Protein AF-0000000076553631 (afdb_homodimer)

Solvent-accessible surface area (backbone atoms only — not comparable to full-atom values): 7256 Å² total; per-residue (Å²): 130,58,51,28,28,38,40,36,30,61,42,80,42,65,45,94,37,74,63,44,75,44,55,18,44,27,39,29,66,87,71,49,75,51,66,29,63,59,47,80,43,72,35,39,69,70,51,37,52,53,52,49,53,52,51,51,54,49,48,54,61,72,59,58,86,106,129,64,50,28,28,38,41,35,31,61,39,80,40,66,44,94,36,74,63,44,76,43,54,17,44,27,39,30,66,87,70,49,75,52,64,29,64,60,46,80,42,72,34,38,67,69,51,37,52,55,51,49,52,53,52,51,53,50,50,55,61,70,60,57,81,104

Secondary structure (DSSP, 8-state):
---EEEEEEEEEEETT-EEEEPPEEEEETTS-EEEE-EEEEEE-HHHHHHHHHHHHHHHHHHS---/---EEEEEEEEEEETT-EEEEPPEEEEETTS-EEEE-EEEEEE-HHHHHHHHHHHHHHHHHHS---

Sequence (132 aa):
MANLTLVYGMRLLPADEVAEVGDAPIALKNGNQARVTMHVLEGSREQIEAQLKMSLDAFFDFYPEIMANLTLVYGMRLLPADEVAEVGDAPIALKNGNQARVTMHVLEGSREQIEAQLKMSLDAFFDFYPEI

Radius of gyration: 15.04 Å; Cα contacts (8 Å, |Δi|>4): 264; chains: 2; bounding box: 30×42×28 Å

Organism: NCBI:txid570835

pLDDT: mean 90.29, std 12.5, range [38.69, 98.38]

Foldseek 3Di:
DDDDDDDDDDDDDPPPPDDDDDWAWDQDPVGDIDTHDDDDDDDDPVRRVVVVVVVVVVVCVVVDDD/DDDDDDDDDDDDDPPPPDDDDDWAWDQDPVGDIDTHDDDDDDDDPVRRVVVVVVVVVVVCVVVPDD

Structure (mmCIF, N/CA/C/O backbone):
data_AF-0000000076553631-model_v1
#
loop_
_entity.id
_entity.type
_entity.pdbx_description
1 polymer Allantoinase
#
loop_
_atom_site.group_PDB
_atom_site.id
_atom_site.type_symbol
_atom_site.label_atom_id
_atom_site.label_alt_id
_ato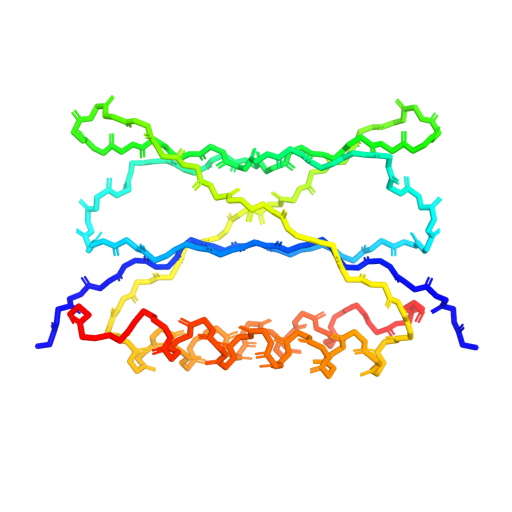m_site.label_comp_id
_atom_site.label_asym_id
_atom_site.label_entity_id
_atom_site.label_seq_id
_atom_site.pdbx_PDB_ins_code
_atom_site.Cartn_x
_atom_site.Cartn_y
_atom_site.Cartn_z
_atom_site.occupancy
_atom_site.B_iso_or_equiv
_atom_site.auth_seq_id
_atom_site.auth_comp_id
_atom_site.auth_asym_id
_atom_site.auth_atom_id
_atom_site.pdbx_PDB_model_num
ATOM 1 N N . MET A 1 1 ? -11.016 20.125 9.938 1 56.22 1 MET A N 1
ATOM 2 C CA . MET A 1 1 ? -10.562 18.734 9.914 1 56.22 1 MET A CA 1
ATOM 3 C C . MET A 1 1 ? -9.195 18.609 9.242 1 56.22 1 MET A C 1
ATOM 5 O O . MET A 1 1 ? -8.875 19.391 8.344 1 56.22 1 MET A O 1
ATOM 9 N N . ALA A 1 2 ? -8.055 18.047 9.805 1 69.06 2 ALA A N 1
ATOM 10 C CA . ALA A 1 2 ? -6.695 18.203 9.305 1 69.06 2 ALA A CA 1
ATOM 11 C C . ALA A 1 2 ? -6.496 17.406 8.016 1 69.06 2 ALA A C 1
ATOM 13 O O . ALA A 1 2 ? -7 16.281 7.883 1 69.06 2 ALA A O 1
ATOM 14 N N . ASN A 1 3 ? -6.117 18.141 6.977 1 89.12 3 ASN A N 1
ATOM 15 C CA . ASN A 1 3 ? -5.816 17.5 5.695 1 89.12 3 ASN A CA 1
ATOM 16 C C . ASN A 1 3 ? -4.633 16.547 5.809 1 89.12 3 ASN A C 1
ATOM 18 O O . ASN A 1 3 ? -3.639 16.859 6.465 1 89.12 3 ASN A O 1
ATOM 22 N N . LEU A 1 4 ? -4.84 15.344 5.41 1 92.56 4 LEU A N 1
ATOM 23 C CA . LEU A 1 4 ? -3.816 14.305 5.449 1 92.56 4 LEU A CA 1
ATOM 24 C C . LEU A 1 4 ? -3.434 13.867 4.043 1 92.56 4 LEU A C 1
ATOM 26 O O . LEU A 1 4 ? -4.148 14.156 3.08 1 92.56 4 LEU A O 1
ATOM 30 N N . THR A 1 5 ? -2.311 13.281 4.047 1 94.75 5 THR A N 1
ATOM 31 C CA . THR A 1 5 ? -1.831 12.609 2.844 1 94.75 5 THR A CA 1
ATOM 32 C C . THR A 1 5 ? -1.601 11.125 3.105 1 94.75 5 THR A C 1
ATOM 34 O O . THR A 1 5 ? -0.891 10.758 4.043 1 94.75 5 THR A O 1
ATOM 37 N N . LEU A 1 6 ? -2.281 10.297 2.379 1 95.69 6 LEU A N 1
ATOM 38 C CA . LEU A 1 6 ? -1.994 8.867 2.408 1 95.69 6 LEU A CA 1
ATOM 39 C C . LEU A 1 6 ? -1.128 8.461 1.22 1 95.69 6 LEU A C 1
ATOM 41 O O . LEU A 1 6 ? -1.503 8.688 0.067 1 95.69 6 LEU A O 1
ATOM 45 N N . VAL A 1 7 ? 0.05 7.918 1.484 1 96.81 7 VAL A N 1
ATOM 46 C CA . VAL A 1 7 ? 0.86 7.242 0.476 1 96.81 7 VAL A CA 1
ATOM 47 C C . VAL A 1 7 ? 0.629 5.734 0.55 1 96.81 7 VAL A C 1
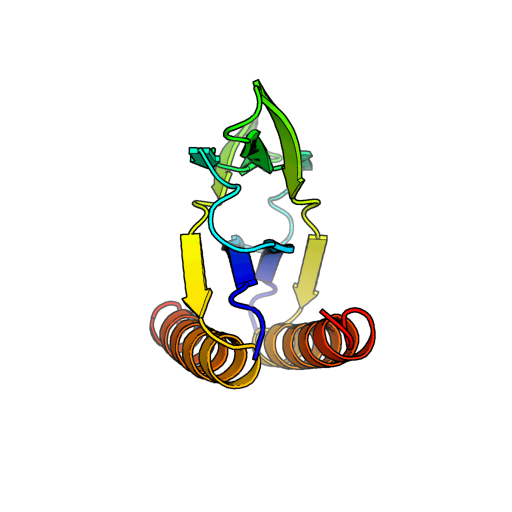ATOM 49 O O . VAL A 1 7 ? 0.701 5.141 1.629 1 96.81 7 VAL A O 1
ATOM 52 N N . TYR A 1 8 ? 0.277 5.113 -0.631 1 97.56 8 TYR A N 1
ATOM 53 C CA . TYR A 1 8 ? 0.017 3.678 -0.577 1 97.56 8 TYR A CA 1
ATOM 54 C C . TYR A 1 8 ? 0.348 3.014 -1.907 1 97.56 8 TYR A C 1
ATOM 56 O O . TYR A 1 8 ? 0.399 3.678 -2.945 1 97.56 8 TYR A O 1
ATOM 64 N N . GLY A 1 9 ? 0.59 1.766 -1.878 1 97.12 9 GLY A N 1
ATOM 65 C CA . GLY A 1 9 ? 0.821 0.943 -3.055 1 97.12 9 GLY A CA 1
ATOM 66 C C . GLY A 1 9 ? 0.525 -0.526 -2.822 1 97.12 9 GLY A C 1
ATOM 67 O O . GLY A 1 9 ? 0.58 -1.005 -1.688 1 97.12 9 GLY A O 1
ATOM 68 N N . MET A 1 10 ? 0.15 -1.183 -3.963 1 95.94 10 MET A N 1
ATOM 69 C CA . MET A 1 10 ? -0.118 -2.617 -3.908 1 95.94 10 MET A CA 1
ATOM 70 C C . MET A 1 10 ? 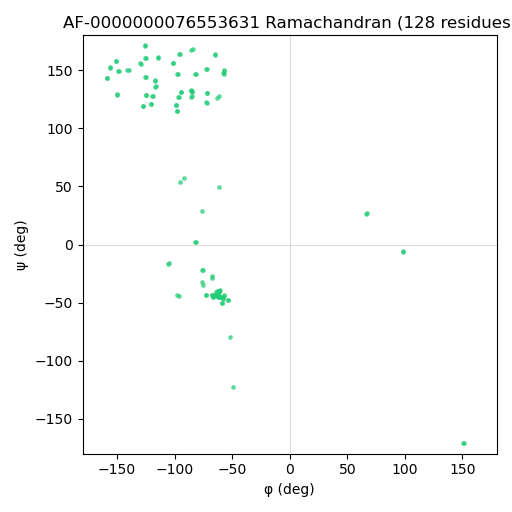0.241 -3.289 -5.23 1 95.94 10 MET A C 1
ATOM 72 O O . MET A 1 10 ? 0.079 -2.695 -6.297 1 95.94 10 MET A O 1
ATOM 76 N N . ARG A 1 11 ? 0.642 -4.547 -5.121 1 94.19 11 ARG A N 1
ATOM 77 C CA . ARG A 1 11 ? 0.934 -5.371 -6.289 1 94.19 11 ARG A CA 1
ATOM 78 C C . ARG A 1 11 ? 0.645 -6.84 -6.004 1 94.19 11 ARG A C 1
ATOM 80 O O . ARG A 1 11 ? 1.064 -7.375 -4.977 1 94.19 11 ARG A O 1
ATOM 87 N N . LEU A 1 12 ? -0.1 -7.43 -6.863 1 93.69 12 LEU A N 1
ATOM 88 C CA . LEU A 1 12 ? -0.371 -8.859 -6.789 1 93.69 12 LEU A CA 1
ATOM 89 C C . LEU A 1 12 ? 0.6 -9.641 -7.668 1 93.69 12 LEU A C 1
ATOM 91 O O . LEU A 1 12 ? 0.842 -9.273 -8.82 1 93.69 12 LEU A O 1
ATOM 95 N N . LEU A 1 13 ? 1.146 -10.633 -7.09 1 91.88 13 LEU A N 1
ATOM 96 C CA . LEU A 1 13 ? 2.082 -11.5 -7.797 1 91.88 13 LEU A CA 1
ATOM 97 C C . LEU A 1 13 ? 1.704 -12.969 -7.629 1 91.88 13 LEU A C 1
ATOM 99 O O . LEU A 1 13 ? 1.029 -13.328 -6.66 1 91.88 13 LEU A O 1
ATOM 103 N N . PRO A 1 14 ? 2.152 -13.797 -8.625 1 89.31 14 PRO A N 1
ATOM 104 C CA . PRO A 1 14 ? 2.008 -15.234 -8.367 1 89.31 14 PRO A CA 1
ATOM 105 C C . PRO A 1 14 ? 2.705 -15.672 -7.082 1 89.31 14 PRO A C 1
ATOM 107 O O . PRO A 1 14 ? 3.703 -15.07 -6.676 1 89.31 14 PRO A O 1
ATOM 110 N N . ALA A 1 15 ? 2.096 -16.688 -6.535 1 86 15 ALA A N 1
ATOM 111 C CA . ALA A 1 15 ? 2.639 -17.188 -5.273 1 86 15 ALA A CA 1
ATOM 112 C C . ALA A 1 15 ? 4.102 -17.594 -5.426 1 86 15 ALA A C 1
ATOM 114 O O . ALA A 1 15 ? 4.523 -18 -6.508 1 86 15 ALA A O 1
ATOM 115 N N . ASP A 1 16 ? 4.891 -17.391 -4.293 1 86.44 16 ASP A N 1
ATOM 116 C CA . ASP A 1 16 ? 6.238 -17.922 -4.109 1 86.44 16 ASP A CA 1
ATOM 117 C C . ASP A 1 16 ? 7.215 -17.281 -5.09 1 86.44 16 ASP A C 1
ATOM 119 O O . ASP A 1 16 ? 8.148 -17.938 -5.562 1 86.44 16 ASP A O 1
ATOM 123 N N . GLU A 1 17 ? 6.918 -16.078 -5.516 1 91.31 17 GLU A N 1
ATOM 124 C CA . GLU A 1 17 ? 7.852 -15.453 -6.445 1 91.31 17 GLU A CA 1
ATOM 125 C C . GLU A 1 17 ? 8.664 -14.367 -5.754 1 91.31 17 GLU A C 1
ATOM 127 O O . GLU A 1 17 ? 9.719 -13.953 -6.254 1 91.31 17 GLU A O 1
ATOM 132 N N . VAL A 1 18 ? 8.25 -13.953 -4.699 1 95.31 18 VAL A N 1
ATOM 133 C CA . VAL A 1 18 ? 8.867 -12.812 -4.039 1 95.31 18 VAL A CA 1
ATOM 134 C C . VAL A 1 18 ? 10.062 -13.281 -3.205 1 95.31 18 VAL A C 1
ATOM 136 O O . VAL A 1 18 ? 9.922 -14.172 -2.365 1 95.31 18 VAL A O 1
ATOM 139 N N . ALA A 1 19 ? 11.172 -12.695 -3.4 1 96.88 19 ALA A N 1
ATOM 140 C CA . ALA A 1 19 ? 12.359 -12.977 -2.594 1 96.88 19 ALA A CA 1
ATOM 141 C C . ALA A 1 19 ? 12.523 -11.938 -1.488 1 96.88 19 ALA A C 1
ATOM 143 O O . ALA A 1 19 ? 12.805 -12.289 -0.339 1 96.88 19 ALA A O 1
ATOM 144 N N . GLU A 1 20 ? 12.344 -10.711 -1.79 1 97.38 20 GLU A N 1
ATOM 145 C CA . GLU A 1 20 ? 12.516 -9.609 -0.841 1 97.38 20 GLU A CA 1
ATOM 146 C C . GLU A 1 20 ? 11.75 -8.367 -1.291 1 97.38 20 GLU A C 1
ATOM 148 O O . GLU A 1 20 ? 11.625 -8.109 -2.49 1 97.38 20 GLU A O 1
ATOM 153 N N . VAL A 1 21 ? 11.211 -7.672 -0.287 1 97.69 21 VAL A N 1
ATOM 154 C CA . VAL A 1 21 ? 10.539 -6.406 -0.578 1 97.69 21 VAL A CA 1
ATOM 155 C C . VAL A 1 21 ? 11.234 -5.27 0.167 1 97.69 21 VAL A C 1
ATOM 157 O O . VAL A 1 21 ? 11.508 -5.379 1.365 1 97.69 21 VAL A O 1
ATOM 160 N N . GLY A 1 22 ? 11.594 -4.254 -0.535 1 98 22 GLY A N 1
ATOM 161 C CA . GLY A 1 22 ? 12.164 -3.066 0.084 1 98 22 GLY A CA 1
ATOM 162 C C . GLY A 1 22 ? 11.141 -1.979 0.341 1 98 22 GLY A C 1
ATOM 163 O O . GLY A 1 22 ? 10.039 -2.016 -0.209 1 98 22 GLY A O 1
ATOM 164 N N . ASP A 1 23 ? 11.508 -1.027 1.173 1 98.38 23 ASP A N 1
ATOM 165 C CA . ASP A 1 23 ? 10.617 0.094 1.476 1 98.38 23 ASP A CA 1
ATOM 166 C C . ASP A 1 23 ? 10.531 1.056 0.293 1 98.38 23 ASP A C 1
ATOM 168 O O . ASP A 1 23 ? 11.453 1.139 -0.52 1 98.38 23 ASP A O 1
ATOM 172 N N . ALA A 1 24 ? 9.406 1.702 0.204 1 98.25 24 ALA A N 1
ATOM 173 C CA . ALA A 1 24 ? 9.281 2.791 -0.76 1 98.25 24 ALA A CA 1
ATOM 174 C C . ALA A 1 24 ? 9.789 4.105 -0.171 1 98.25 24 ALA A C 1
ATOM 176 O O . ALA A 1 24 ? 9.383 4.496 0.926 1 98.25 24 ALA A O 1
ATOM 177 N N . PRO A 1 25 ? 10.57 4.785 -0.891 1 98.25 25 PRO A N 1
ATOM 178 C CA . PRO A 1 25 ? 11.086 6.051 -0.355 1 98.25 25 PRO A CA 1
ATOM 179 C C . PRO A 1 25 ? 10.102 7.207 -0.528 1 98.25 25 PRO A C 1
ATOM 181 O O . PRO A 1 25 ? 9.398 7.277 -1.539 1 98.25 25 PRO A O 1
ATOM 184 N N . ILE A 1 26 ? 10.133 8.102 0.43 1 97.56 26 ILE A N 1
ATOM 185 C CA . ILE A 1 26 ? 9.375 9.352 0.352 1 97.56 26 ILE A CA 1
ATOM 186 C C . ILE A 1 26 ? 10.305 10.531 0.602 1 97.56 26 ILE A C 1
ATOM 188 O O . ILE A 1 26 ? 10.93 10.625 1.66 1 97.56 26 ILE A O 1
ATOM 192 N N . ALA A 1 27 ? 10.367 11.344 -0.39 1 98.06 27 ALA A N 1
ATOM 193 C CA . ALA A 1 27 ? 11.008 12.641 -0.163 1 98.06 27 ALA A CA 1
ATOM 194 C C . ALA A 1 27 ? 10.023 13.648 0.414 1 98.06 27 ALA A C 1
ATOM 196 O O . ALA A 1 27 ? 8.922 13.812 -0.112 1 98.06 27 ALA A O 1
ATOM 197 N N . LEU A 1 28 ? 10.438 14.297 1.437 1 96.81 28 LEU A N 1
ATOM 198 C CA . LEU A 1 28 ? 9.586 15.305 2.066 1 96.81 28 LEU A CA 1
ATOM 199 C C . LEU A 1 28 ? 10 16.703 1.649 1 96.81 28 LEU A C 1
ATOM 201 O O . LEU A 1 28 ? 11.164 16.938 1.314 1 96.81 28 LEU A O 1
ATOM 205 N N . LYS A 1 29 ? 9.086 17.609 1.731 1 96.06 29 LYS A N 1
ATOM 206 C CA . LYS A 1 29 ? 9.32 18.984 1.271 1 96.06 29 LYS A CA 1
ATOM 207 C C . LYS A 1 29 ? 10.344 19.688 2.154 1 96.06 29 LYS A C 1
ATOM 209 O O . LYS A 1 29 ? 11.031 20.609 1.701 1 96.06 29 LYS A O 1
ATOM 214 N N . ASN A 1 30 ? 10.422 19.328 3.311 1 95.38 30 ASN A N 1
ATOM 215 C CA . ASN A 1 30 ? 11.375 19.969 4.215 1 95.38 30 ASN A CA 1
ATOM 216 C C . ASN A 1 30 ? 12.781 19.406 4.039 1 95.38 30 ASN A C 1
ATOM 218 O O . ASN A 1 30 ? 13.688 19.75 4.801 1 95.38 30 ASN A O 1
ATOM 222 N N . GLY A 1 31 ? 12.922 18.562 3.178 1 95.75 31 GLY A N 1
ATOM 223 C CA . GLY A 1 31 ? 14.242 18.031 2.85 1 95.75 31 GLY A CA 1
ATOM 224 C C . GLY A 1 31 ? 14.531 16.703 3.518 1 95.75 31 GLY A C 1
ATOM 225 O O . GLY A 1 31 ? 15.539 16.062 3.221 1 95.75 31 GLY A O 1
ATOM 226 N N . ASN A 1 32 ? 13.641 16.219 4.391 1 96.31 32 ASN A N 1
ATOM 227 C CA . ASN A 1 32 ? 13.805 14.938 5.062 1 96.31 32 ASN A CA 1
ATOM 228 C C . ASN A 1 32 ? 13.281 13.789 4.211 1 96.31 32 ASN A C 1
ATOM 230 O O . ASN A 1 32 ? 12.695 14.016 3.152 1 96.31 32 ASN A O 1
ATOM 234 N N . GLN A 1 33 ? 13.648 12.641 4.672 1 96.06 33 GLN A N 1
ATOM 235 C CA . GLN A 1 33 ? 13.172 11.43 4.004 1 96.06 33 GLN A CA 1
ATOM 236 C C . GLN A 1 33 ? 12.305 10.594 4.938 1 96.06 33 GLN A C 1
ATOM 238 O O . GLN A 1 33 ? 12.531 10.578 6.152 1 96.06 33 GLN A O 1
ATOM 243 N N . ALA A 1 34 ? 11.289 10.047 4.402 1 96.25 34 ALA A N 1
ATOM 244 C CA . ALA A 1 34 ? 10.461 9.023 5.047 1 96.25 34 ALA A CA 1
ATOM 245 C C . ALA A 1 34 ? 10.352 7.773 4.176 1 96.25 34 ALA A C 1
ATOM 247 O O . ALA A 1 34 ? 11 7.684 3.125 1 96.25 34 ALA A O 1
ATOM 248 N N . ARG A 1 35 ? 9.812 6.785 4.719 1 97.5 35 ARG A N 1
ATOM 249 C CA . ARG A 1 35 ? 9.648 5.559 3.949 1 97.5 35 ARG A CA 1
ATOM 250 C C . ARG A 1 35 ? 8.297 4.914 4.234 1 97.5 35 ARG A C 1
ATOM 252 O O . ARG A 1 35 ? 7.711 5.133 5.301 1 97.5 35 ARG A O 1
ATOM 259 N N . VAL A 1 36 ? 7.793 4.242 3.271 1 97.38 36 VAL A N 1
ATOM 260 C CA . VAL A 1 36 ? 6.648 3.361 3.467 1 97.38 36 VAL A CA 1
ATOM 261 C C . VAL A 1 36 ? 7.129 1.922 3.639 1 97.38 36 VAL A C 1
ATOM 263 O O . VAL A 1 36 ? 7.703 1.339 2.717 1 97.38 36 VAL A O 1
ATOM 266 N N . THR A 1 37 ? 6.898 1.368 4.824 1 97.19 37 THR A N 1
ATOM 267 C CA . THR A 1 37 ? 7.211 -0.039 5.039 1 97.19 37 THR A CA 1
ATOM 268 C C . THR A 1 37 ? 6.227 -0.935 4.293 1 97.19 37 THR A C 1
ATOM 270 O O . THR A 1 37 ? 5.012 -0.747 4.395 1 97.19 37 THR A O 1
ATOM 273 N N . MET A 1 38 ? 6.773 -1.881 3.564 1 97.56 38 MET A N 1
ATOM 274 C CA . MET A 1 38 ? 5.949 -2.785 2.768 1 97.56 38 MET A CA 1
ATOM 275 C C . MET A 1 38 ? 5.723 -4.102 3.502 1 97.56 38 MET A C 1
ATOM 277 O O . MET A 1 38 ? 6.602 -4.574 4.227 1 97.56 38 MET A O 1
ATOM 281 N N . HIS A 1 39 ? 4.562 -4.672 3.285 1 96.69 39 HIS A N 1
ATOM 282 C CA . HIS A 1 39 ? 4.152 -5.93 3.898 1 96.69 39 HIS A CA 1
ATOM 283 C C . HIS A 1 39 ? 3.729 -6.945 2.842 1 96.69 39 HIS A C 1
ATOM 285 O O . HIS A 1 39 ? 3.432 -6.578 1.704 1 96.69 39 HIS A O 1
ATOM 291 N N . VAL A 1 40 ? 3.73 -8.234 3.254 1 96.12 40 VAL A N 1
ATOM 292 C CA . VAL A 1 40 ? 3.395 -9.312 2.336 1 96.12 40 VAL A CA 1
ATOM 293 C C . VAL A 1 40 ? 2.248 -10.141 2.908 1 96.12 40 VAL A C 1
ATOM 295 O O . VAL A 1 40 ? 2.273 -10.516 4.082 1 96.12 40 VAL A O 1
ATOM 298 N N . LEU A 1 41 ? 1.2 -10.344 2.105 1 95.06 41 LEU A N 1
ATOM 299 C CA . LEU A 1 41 ? 0.112 -11.273 2.391 1 95.06 41 LEU A CA 1
ATOM 300 C C . LEU A 1 41 ? 0.072 -12.398 1.363 1 95.06 41 LEU A C 1
ATOM 302 O O . LEU A 1 41 ? 0.234 -12.156 0.165 1 95.06 41 LEU A O 1
ATOM 306 N N . GLU A 1 42 ? -0.117 -13.617 1.899 1 93.44 42 GLU A N 1
ATOM 307 C CA . GLU A 1 42 ? -0.179 -14.766 0.999 1 93.44 42 GLU A CA 1
ATOM 308 C C . GLU A 1 42 ? -1.457 -15.57 1.216 1 93.44 42 GLU A C 1
ATOM 310 O O . GLU A 1 42 ? -1.956 -15.656 2.34 1 93.44 42 GLU A O 1
ATOM 315 N N . GLY A 1 43 ? -2.012 -16.125 0.104 1 93.75 43 GLY A N 1
ATOM 316 C CA . GLY A 1 43 ? -3.199 -16.953 0.178 1 93.75 43 GLY A CA 1
ATOM 317 C C . GLY A 1 43 ? -4.062 -16.891 -1.068 1 93.75 43 GLY A C 1
ATOM 318 O O . GLY A 1 43 ? -3.594 -16.453 -2.127 1 93.75 43 GLY A O 1
ATOM 319 N N . SER A 1 44 ? -5.211 -17.469 -0.968 1 91.25 44 SER A N 1
ATOM 320 C CA . SER A 1 44 ? -6.18 -17.281 -2.043 1 91.25 44 SER A CA 1
ATOM 321 C C . SER A 1 44 ? -6.621 -15.82 -2.141 1 91.25 44 SER A C 1
ATOM 323 O O . SER A 1 44 ? -6.379 -15.031 -1.225 1 91.25 44 SER A O 1
ATOM 325 N N . ARG A 1 45 ? -7.195 -15.539 -3.26 1 88.69 45 ARG A N 1
ATOM 326 C CA . ARG A 1 45 ? -7.691 -14.18 -3.445 1 88.69 45 ARG A CA 1
ATOM 327 C C . ARG A 1 45 ? -8.609 -13.773 -2.299 1 88.69 45 ARG A C 1
ATOM 329 O O . ARG A 1 45 ? -8.484 -12.672 -1.756 1 88.69 45 ARG A O 1
ATOM 336 N N . GLU A 1 46 ? -9.531 -14.68 -2.014 1 90.75 46 GLU A N 1
ATOM 337 C CA . GLU A 1 46 ? -10.484 -14.398 -0.945 1 90.75 46 GLU A CA 1
ATOM 338 C C . GLU A 1 46 ? -9.773 -14.195 0.39 1 90.75 46 GLU A C 1
ATOM 340 O O . GLU A 1 46 ? -10.141 -13.32 1.17 1 90.75 46 GLU A O 1
ATOM 345 N N . GLN A 1 47 ? -8.805 -14.969 0.596 1 93.94 47 GLN A N 1
ATOM 346 C CA . GLN A 1 47 ? -8.031 -14.875 1.829 1 93.94 47 GLN A CA 1
ATOM 347 C C . GLN A 1 47 ? -7.258 -13.562 1.894 1 93.94 47 GLN A C 1
ATOM 349 O O . GLN A 1 47 ? -7.219 -12.906 2.939 1 93.94 47 GLN A O 1
ATOM 354 N N . ILE A 1 48 ? -6.629 -13.219 0.809 1 94.25 48 ILE A N 1
ATOM 355 C CA . ILE A 1 48 ? -5.832 -11.992 0.742 1 94.25 48 ILE A CA 1
ATOM 356 C C . ILE A 1 48 ? -6.734 -10.781 0.952 1 94.25 48 ILE A C 1
ATOM 358 O O . ILE A 1 48 ? -6.391 -9.867 1.706 1 94.25 48 ILE A O 1
ATOM 362 N N . GLU A 1 49 ? -7.852 -10.797 0.319 1 92.44 49 GLU A N 1
ATOM 363 C CA . GLU A 1 49 ? -8.789 -9.688 0.478 1 92.44 49 GLU A CA 1
ATOM 364 C C . GLU A 1 49 ? -9.242 -9.555 1.929 1 92.44 49 GLU A C 1
ATOM 366 O O . GLU A 1 49 ? -9.305 -8.445 2.465 1 92.44 49 GLU A O 1
ATOM 371 N N . ALA A 1 50 ? -9.562 -10.656 2.535 1 93.81 50 ALA A N 1
ATOM 372 C CA . ALA A 1 50 ? -10 -10.641 3.93 1 93.81 50 ALA A CA 1
ATOM 373 C C . ALA A 1 50 ? -8.891 -10.125 4.848 1 93.81 50 ALA A C 1
ATOM 375 O O . ALA A 1 50 ? -9.141 -9.297 5.727 1 93.81 50 ALA A O 1
ATOM 376 N N . GLN A 1 51 ? -7.691 -10.594 4.625 1 95.75 51 GLN A N 1
ATOM 377 C CA . GLN A 1 51 ? -6.559 -10.172 5.445 1 95.75 51 GLN A CA 1
ATOM 378 C C . GLN A 1 51 ? -6.266 -8.688 5.254 1 95.75 51 GLN A C 1
ATOM 380 O O . GLN A 1 51 ? -5.969 -7.984 6.219 1 95.75 51 GLN A O 1
ATOM 385 N N . LEU A 1 52 ? -6.293 -8.234 4.02 1 95.12 52 LEU A N 1
ATOM 386 C CA . LEU A 1 52 ? -6.047 -6.832 3.723 1 95.12 52 LEU A CA 1
ATOM 387 C C . LEU A 1 52 ? -7.078 -5.938 4.406 1 95.12 52 LEU A C 1
ATOM 389 O O . LEU A 1 52 ? -6.727 -4.906 4.984 1 95.12 52 LEU A O 1
ATOM 393 N N . LYS A 1 53 ? -8.312 -6.277 4.348 1 93.12 53 LYS A N 1
ATOM 394 C CA . LYS A 1 53 ? -9.367 -5.508 5.004 1 93.12 53 LYS A CA 1
ATOM 395 C C . LYS A 1 53 ? -9.102 -5.379 6.5 1 93.12 53 LYS A C 1
ATOM 397 O O . LYS A 1 53 ? -9.266 -4.297 7.07 1 93.12 53 LYS A O 1
ATOM 402 N N . MET A 1 54 ? -8.727 -6.449 7.062 1 93.94 54 MET A N 1
ATOM 403 C CA . MET A 1 54 ? -8.398 -6.422 8.484 1 93.94 54 MET A CA 1
ATOM 404 C C . MET A 1 54 ? -7.227 -5.484 8.758 1 93.94 54 MET A C 1
ATOM 406 O O . MET A 1 54 ? -7.238 -4.742 9.742 1 93.94 54 MET A O 1
ATOM 410 N N . SER A 1 55 ? -6.254 -5.562 7.992 1 93.31 55 SER A N 1
ATOM 411 C CA . SER A 1 55 ? -5.074 -4.719 8.133 1 93.31 55 SER A CA 1
ATOM 412 C C . SER A 1 55 ? -5.43 -3.244 7.969 1 93.31 55 SER A C 1
ATOM 414 O O . SER A 1 55 ? -4.934 -2.395 8.719 1 93.31 55 SER A O 1
ATOM 416 N N . LEU A 1 56 ? -6.301 -2.961 7.012 1 91.88 56 LEU A N 1
ATOM 417 C CA . LEU A 1 56 ? -6.723 -1.588 6.754 1 91.88 56 LEU A CA 1
ATOM 418 C C . LEU A 1 56 ? -7.543 -1.043 7.918 1 91.88 56 LEU A C 1
ATOM 420 O O . LEU A 1 56 ? -7.375 0.113 8.312 1 91.88 56 LEU A O 1
ATOM 424 N N . ASP A 1 57 ? -8.414 -1.837 8.398 1 89.69 57 ASP A N 1
ATOM 425 C CA . ASP A 1 57 ? -9.195 -1.427 9.562 1 89.69 57 ASP A CA 1
ATOM 426 C C . ASP A 1 57 ? -8.289 -1.08 10.742 1 89.69 57 ASP A C 1
ATOM 428 O O . ASP A 1 57 ? -8.469 -0.045 11.383 1 89.69 57 ASP A O 1
ATOM 432 N N . ALA A 1 58 ? -7.332 -1.92 10.984 1 89.56 58 ALA A N 1
ATOM 433 C CA . ALA A 1 58 ? -6.395 -1.697 12.078 1 89.56 58 ALA A CA 1
ATOM 434 C C . ALA A 1 58 ? -5.566 -0.436 11.852 1 89.56 58 ALA A C 1
ATOM 436 O O . ALA A 1 58 ? -5.309 0.324 12.781 1 89.56 58 ALA A O 1
ATOM 437 N N . PHE A 1 59 ? -5.168 -0.22 10.711 1 91.38 59 PHE A N 1
ATOM 438 C CA . PHE A 1 59 ? -4.367 0.938 10.328 1 91.38 59 PHE A CA 1
ATOM 439 C C . PHE A 1 59 ? -5.102 2.234 10.656 1 91.38 59 PHE A C 1
ATOM 441 O O . PHE A 1 59 ? -4.535 3.129 11.297 1 91.38 59 PHE A O 1
ATOM 448 N N . PHE A 1 60 ? -6.312 2.412 10.289 1 89.31 60 PHE A N 1
ATOM 449 C CA . PHE A 1 60 ? -7.051 3.654 10.5 1 89.31 60 PHE A CA 1
ATOM 450 C C . PHE A 1 60 ? -7.484 3.793 11.953 1 89.31 60 PHE A C 1
ATOM 452 O O . PHE A 1 60 ? -7.699 4.906 12.438 1 89.31 60 PHE A O 1
ATOM 459 N N . ASP A 1 61 ? -7.516 2.604 12.531 1 84.88 61 ASP A N 1
ATOM 460 C CA . ASP A 1 61 ? -7.812 2.654 13.961 1 84.88 61 ASP A CA 1
ATOM 461 C C . ASP A 1 61 ? -6.621 3.186 14.75 1 84.88 61 ASP A C 1
ATOM 463 O O . ASP A 1 61 ? -6.797 3.854 15.773 1 84.88 61 ASP A O 1
ATOM 467 N N . PHE A 1 62 ? -5.488 2.703 14.383 1 76.94 62 PHE A N 1
ATOM 468 C CA . PHE A 1 62 ? -4.277 3.068 15.102 1 76.94 62 PHE A CA 1
ATOM 469 C C . PHE A 1 62 ? -3.832 4.48 14.742 1 76.94 62 PHE A C 1
ATOM 471 O O . PHE A 1 62 ? -3.121 5.129 15.508 1 76.94 62 PHE A O 1
ATOM 478 N N . TYR A 1 63 ? -3.982 4.969 13.586 1 63.78 63 TYR A N 1
ATOM 479 C CA . TYR A 1 63 ? -3.709 6.355 13.227 1 63.78 63 TYR A CA 1
ATOM 480 C C . TYR A 1 63 ? -4.961 7.211 13.359 1 63.78 63 TYR A C 1
ATOM 482 O O . TYR A 1 63 ? -5.539 7.641 12.359 1 63.78 63 TYR A O 1
ATOM 490 N N . PRO A 1 64 ? -5.504 7.18 14.609 1 50.12 64 PRO A N 1
ATOM 491 C CA . PRO A 1 64 ? -6.691 8.016 14.828 1 50.12 64 PRO A CA 1
ATOM 492 C C . PRO A 1 64 ? -6.508 9.445 14.328 1 50.12 64 PRO A C 1
ATOM 494 O O . PRO A 1 64 ? -6.91 9.766 13.211 1 50.12 64 PRO A O 1
ATOM 497 N N . GLU A 1 65 ? -6.719 10.492 15.461 1 45.41 65 GLU A N 1
ATOM 498 C CA . GLU A 1 65 ? -6.883 11.938 15.422 1 45.41 65 GLU A CA 1
ATOM 499 C C . GLU A 1 65 ? -5.652 12.617 14.82 1 45.41 65 GLU A C 1
ATOM 501 O O . GLU A 1 65 ? -4.91 13.305 15.531 1 45.41 65 GLU A O 1
ATOM 506 N N . ILE A 1 66 ? -5.078 12.266 13.68 1 38.69 66 ILE A N 1
ATOM 507 C CA . ILE A 1 66 ? -4.453 13.562 13.445 1 38.69 66 ILE A CA 1
ATOM 508 C C . ILE A 1 66 ? -5.527 14.625 13.242 1 38.69 66 ILE A C 1
ATOM 510 O O . ILE A 1 66 ? -6.562 14.367 12.625 1 38.69 66 ILE A O 1
ATOM 514 N N . MET B 1 1 ? -7.316 -23.375 -6.199 1 56.12 1 MET B N 1
ATOM 515 C CA . MET B 1 1 ? -7.332 -21.922 -6.309 1 56.12 1 MET B CA 1
ATOM 516 C C . MET B 1 1 ? -5.918 -21.344 -6.23 1 56.12 1 MET B C 1
ATOM 518 O O . MET B 1 1 ? -5.062 -21.906 -5.531 1 56.12 1 MET B O 1
ATOM 522 N N . ALA B 1 2 ? -5.305 -20.547 -7.191 1 68.81 2 ALA B N 1
ATOM 523 C CA . ALA B 1 2 ? -3.873 -20.266 -7.27 1 68.81 2 ALA B CA 1
ATOM 524 C C . ALA B 1 2 ? -3.443 -19.312 -6.152 1 68.81 2 ALA B C 1
ATOM 526 O O . ALA B 1 2 ? -4.176 -18.391 -5.797 1 68.81 2 ALA B O 1
ATOM 527 N N . ASN B 1 3 ? -2.482 -19.797 -5.375 1 88.69 3 ASN B N 1
ATOM 528 C CA . ASN B 1 3 ? -1.929 -18.984 -4.301 1 88.69 3 ASN B CA 1
ATOM 529 C C . ASN B 1 3 ? -1.265 -17.719 -4.844 1 88.69 3 ASN B C 1
ATOM 531 O O . ASN B 1 3 ? -0.595 -17.766 -5.879 1 88.69 3 ASN B O 1
ATOM 535 N N . LEU B 1 4 ? -1.644 -16.625 -4.309 1 92.44 4 LEU B N 1
ATOM 536 C CA . LEU B 1 4 ? -1.104 -15.328 -4.699 1 92.44 4 LEU B CA 1
ATOM 537 C C . LEU B 1 4 ? -0.33 -14.695 -3.551 1 92.44 4 LEU B C 1
ATOM 539 O O . LEU B 1 4 ? -0.454 -15.125 -2.402 1 92.44 4 LEU B O 1
ATOM 543 N N . THR B 1 5 ? 0.439 -13.797 -3.992 1 94.69 5 THR B N 1
ATOM 544 C CA . THR B 1 5 ? 1.138 -12.93 -3.053 1 94.69 5 THR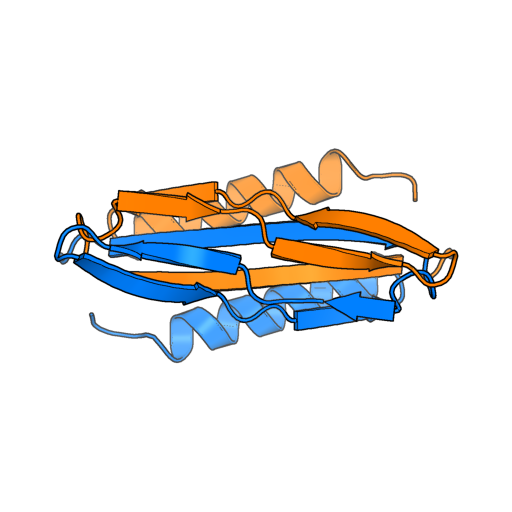 B CA 1
ATOM 545 C C . THR B 1 5 ? 0.762 -11.469 -3.285 1 94.69 5 THR B C 1
ATOM 547 O O . THR B 1 5 ? 0.861 -10.969 -4.41 1 94.69 5 THR B O 1
ATOM 550 N N . LEU B 1 6 ? 0.215 -10.836 -2.279 1 95.56 6 LEU B N 1
ATOM 551 C CA . LEU B 1 6 ? 0.004 -9.391 -2.328 1 95.56 6 LEU B CA 1
ATOM 552 C C . LEU B 1 6 ? 1.109 -8.656 -1.578 1 95.56 6 LEU B C 1
ATOM 554 O O . LEU B 1 6 ? 1.332 -8.906 -0.391 1 95.56 6 LEU B O 1
ATOM 558 N N . VAL B 1 7 ? 1.842 -7.801 -2.262 1 96.75 7 VAL B N 1
ATOM 559 C CA . VAL B 1 7 ? 2.742 -6.84 -1.634 1 96.75 7 VAL B CA 1
ATOM 560 C C . VAL B 1 7 ? 2.045 -5.484 -1.502 1 96.75 7 VAL B C 1
ATOM 562 O O . VAL B 1 7 ? 1.472 -4.98 -2.469 1 96.75 7 VAL B O 1
ATOM 565 N N . TYR B 1 8 ? 2.045 -4.93 -0.231 1 97.5 8 TYR B N 1
ATOM 566 C CA . TYR B 1 8 ? 1.354 -3.652 -0.076 1 97.5 8 TYR B CA 1
ATOM 567 C C . TYR B 1 8 ? 1.979 -2.828 1.043 1 97.5 8 TYR B C 1
ATOM 569 O O . TYR B 1 8 ? 2.656 -3.369 1.92 1 97.5 8 TYR B O 1
ATOM 577 N N . GLY B 1 9 ? 1.786 -1.567 0.996 1 97.19 9 GLY B N 1
ATOM 578 C CA . GLY B 1 9 ? 2.215 -0.633 2.025 1 97.19 9 GLY B CA 1
ATOM 579 C C . GLY B 1 9 ? 1.405 0.65 2.039 1 97.19 9 GLY B C 1
ATOM 580 O O . GLY B 1 9 ? 0.831 1.039 1.021 1 97.19 9 GLY B O 1
ATOM 581 N N . MET B 1 10 ? 1.352 1.244 3.279 1 96 10 MET B N 1
ATOM 582 C CA . MET B 1 10 ? 0.651 2.516 3.439 1 96 10 MET B CA 1
ATOM 583 C C . MET B 1 10 ? 1.291 3.355 4.539 1 96 10 MET B C 1
ATOM 585 O O . MET B 1 10 ? 1.776 2.814 5.535 1 96 10 MET B O 1
ATOM 589 N N . ARG B 1 11 ? 1.203 4.668 4.375 1 94.31 11 ARG B N 1
ATOM 590 C CA . ARG B 1 11 ? 1.675 5.621 5.371 1 94.31 11 ARG B CA 1
ATOM 591 C C . ARG B 1 11 ? 0.854 6.906 5.332 1 94.31 11 ARG B C 1
ATOM 593 O O . ARG B 1 11 ? 0.623 7.469 4.258 1 94.31 11 ARG B O 1
ATOM 600 N N . LEU B 1 12 ? 0.401 7.289 6.461 1 93.81 12 LEU B N 1
ATOM 601 C CA . LEU B 1 12 ? -0.302 8.555 6.605 1 93.81 12 LEU B CA 1
ATOM 602 C C . LEU B 1 12 ? 0.652 9.664 7.047 1 93.81 12 LEU B C 1
ATOM 604 O O . LEU B 1 12 ? 1.462 9.461 7.957 1 93.81 12 LEU B O 1
ATOM 608 N N . LEU B 1 13 ? 0.554 10.719 6.363 1 92.06 13 LEU B N 1
ATOM 609 C CA . LEU B 1 13 ? 1.381 11.883 6.676 1 92.06 13 LEU B CA 1
ATOM 610 C C . LEU B 1 13 ? 0.529 13.141 6.781 1 92.06 13 LEU B C 1
ATOM 612 O O . LEU B 1 13 ? -0.565 13.203 6.215 1 92.06 13 LEU B O 1
ATOM 616 N N . PRO B 1 14 ? 1.076 14.141 7.547 1 89.44 14 PRO B N 1
ATOM 617 C CA . PRO B 1 14 ? 0.396 15.438 7.469 1 89.44 14 PRO B CA 1
ATOM 618 C C . PRO B 1 14 ? 0.321 15.977 6.043 1 89.44 14 PRO B C 1
ATOM 620 O O . PRO B 1 14 ? 1.197 15.688 5.227 1 89.44 14 PRO B O 1
ATOM 623 N N . ALA B 1 15 ? -0.731 16.703 5.875 1 86.19 15 ALA B N 1
ATOM 624 C CA . ALA B 1 15 ? -0.951 17.25 4.535 1 86.19 15 ALA B CA 1
ATOM 625 C C . ALA B 1 15 ? 0.234 18.109 4.086 1 86.19 15 ALA B C 1
ATOM 627 O O . ALA B 1 15 ? 0.92 18.703 4.914 1 86.19 15 ALA B O 1
ATOM 628 N N . ASP B 1 16 ? 0.487 18.094 2.734 1 86.44 16 ASP B N 1
ATOM 629 C CA . ASP B 1 16 ? 1.391 19 2.035 1 86.44 16 ASP B CA 1
ATOM 630 C C . ASP B 1 16 ? 2.838 18.766 2.467 1 86.44 16 ASP B C 1
ATOM 632 O O . ASP B 1 16 ? 3.623 19.719 2.545 1 86.44 16 ASP B O 1
ATOM 636 N N . GLU B 1 17 ? 3.139 17.562 2.908 1 91.44 17 GLU B N 1
ATOM 637 C CA . GLU B 1 17 ? 4.523 17.328 3.314 1 91.44 17 GLU B CA 1
ATOM 638 C C . GLU B 1 17 ? 5.273 16.5 2.273 1 91.44 17 GLU B C 1
ATOM 640 O O . GLU B 1 17 ? 6.504 16.484 2.262 1 91.44 17 GLU B O 1
ATOM 645 N N . VAL B 1 18 ? 4.617 15.906 1.454 1 95.38 18 VAL B N 1
ATOM 646 C CA . VAL B 1 18 ? 5.23 14.961 0.521 1 95.38 18 VAL B CA 1
ATOM 647 C C . VAL B 1 18 ? 5.754 15.719 -0.7 1 95.38 18 VAL B C 1
ATOM 649 O O . VAL B 1 18 ? 5.012 16.453 -1.346 1 95.38 18 VAL B O 1
ATOM 652 N N . ALA B 1 19 ? 6.969 15.539 -1.023 1 96.81 19 ALA B N 1
ATOM 653 C CA . ALA B 1 19 ? 7.559 16.109 -2.229 1 96.81 19 ALA B CA 1
ATOM 654 C C . ALA B 1 19 ? 7.562 15.102 -3.375 1 96.81 19 ALA B C 1
ATOM 656 O O . ALA B 1 19 ? 7.199 15.438 -4.504 1 96.81 19 ALA B O 1
ATOM 657 N N . GLU B 1 20 ? 7.918 13.914 -3.105 1 97.38 20 GLU B N 1
ATOM 658 C CA . GLU B 1 20 ? 8.008 12.859 -4.109 1 97.38 20 GLU B CA 1
ATOM 659 C C . GLU B 1 20 ? 7.934 11.477 -3.469 1 97.38 20 GLU B C 1
ATOM 661 O O . GLU B 1 20 ? 8.414 11.281 -2.348 1 97.38 20 GLU B O 1
ATOM 666 N N . VAL B 1 21 ? 7.266 10.57 -4.195 1 97.69 21 VAL B N 1
ATOM 667 C CA . VAL B 1 21 ? 7.215 9.188 -3.74 1 97.69 21 VAL B CA 1
ATOM 668 C C . VAL B 1 21 ? 7.855 8.273 -4.781 1 97.69 21 VAL B C 1
ATOM 670 O O . VAL B 1 21 ? 7.562 8.383 -5.977 1 97.69 21 VAL B O 1
ATOM 673 N N . GLY B 1 22 ? 8.773 7.48 -4.355 1 98 22 GLY B N 1
ATOM 674 C CA . GLY B 1 22 ? 9.375 6.488 -5.23 1 98 22 GLY B CA 1
ATOM 675 C C . GLY B 1 22 ? 8.734 5.117 -5.113 1 98 22 GLY B C 1
ATOM 676 O O . GLY B 1 22 ? 8 4.852 -4.156 1 98 22 GLY B O 1
ATOM 677 N N . ASP B 1 23 ? 8.992 4.273 -6.086 1 98.38 23 ASP B N 1
ATOM 678 C CA . ASP B 1 23 ? 8.461 2.916 -6.074 1 98.38 23 ASP B CA 1
ATOM 679 C C . ASP B 1 23 ? 9.172 2.059 -5.027 1 98.38 23 ASP B C 1
ATOM 681 O O . ASP B 1 23 ? 10.32 2.326 -4.676 1 98.38 23 ASP B O 1
ATOM 685 N N . ALA B 1 24 ? 8.445 1.095 -4.531 1 98.25 24 ALA B N 1
ATOM 686 C CA . ALA B 1 24 ? 9.078 0.09 -3.682 1 98.25 24 ALA B CA 1
ATOM 687 C C . ALA B 1 24 ? 9.68 -1.039 -4.516 1 98.25 24 ALA B C 1
ATOM 689 O O . ALA B 1 24 ? 9 -1.614 -5.371 1 98.25 24 ALA B O 1
ATOM 690 N N . PRO B 1 25 ? 10.883 -1.382 -4.234 1 98.25 25 PRO B N 1
ATOM 691 C CA . PRO B 1 25 ? 11.484 -2.455 -5.023 1 98.25 25 PRO B CA 1
ATOM 692 C C . PRO B 1 25 ? 11.078 -3.846 -4.547 1 98.25 25 PRO B C 1
ATOM 694 O O . PRO B 1 25 ? 10.914 -4.066 -3.342 1 98.25 25 PRO B O 1
ATOM 697 N N . ILE B 1 26 ? 10.977 -4.766 -5.484 1 97.56 26 ILE B N 1
ATOM 698 C CA . ILE B 1 26 ? 10.75 -6.176 -5.191 1 97.56 26 ILE B CA 1
ATOM 699 C C . ILE B 1 26 ? 11.805 -7.027 -5.891 1 97.56 26 ILE B C 1
ATOM 701 O O . ILE B 1 26 ? 11.93 -6.984 -7.117 1 97.56 26 ILE B O 1
ATOM 705 N N . ALA B 1 27 ? 12.531 -7.715 -5.078 1 98.06 27 ALA B N 1
ATOM 706 C CA . ALA B 1 27 ? 13.383 -8.758 -5.645 1 98.06 27 ALA B CA 1
ATOM 707 C C . ALA B 1 27 ? 12.609 -10.055 -5.832 1 98.06 27 ALA B C 1
ATOM 709 O O . ALA B 1 27 ? 11.938 -10.523 -4.91 1 98.06 27 ALA B O 1
ATOM 710 N N . LEU B 1 28 ? 12.742 -10.617 -6.988 1 96.81 28 LEU B N 1
ATOM 711 C CA . LEU B 1 28 ? 12.062 -11.875 -7.277 1 96.81 28 LEU B CA 1
ATOM 712 C C . LEU B 1 28 ? 13.023 -13.055 -7.176 1 96.81 28 LEU B C 1
ATOM 714 O O . LEU B 1 28 ? 14.234 -12.891 -7.375 1 96.81 28 LEU B O 1
ATOM 718 N N . LYS B 1 29 ? 12.477 -14.195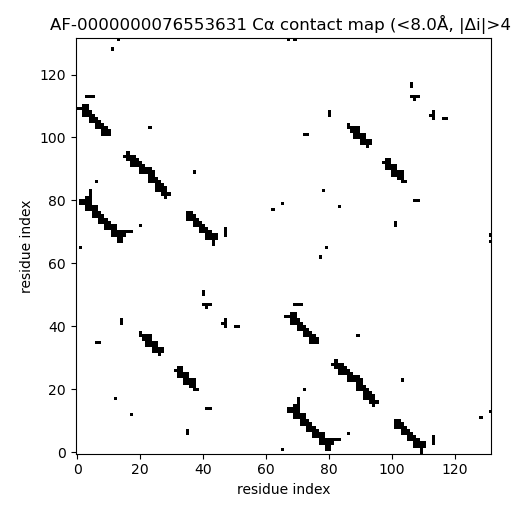 -6.934 1 96.06 29 LYS B N 1
ATOM 719 C CA . LYS B 1 29 ? 13.297 -15.391 -6.715 1 96.06 29 LYS B CA 1
ATOM 720 C C . LYS B 1 29 ? 14.023 -15.805 -7.992 1 96.06 29 LYS B C 1
ATOM 722 O O . LYS B 1 29 ? 15.086 -16.422 -7.938 1 96.06 29 LYS B O 1
ATOM 727 N N . ASN B 1 30 ? 13.5 -15.5 -9.047 1 95.31 30 ASN B N 1
ATOM 728 C CA . ASN B 1 30 ? 14.133 -15.875 -10.305 1 95.31 30 ASN B CA 1
ATOM 729 C C . ASN B 1 30 ? 15.234 -14.898 -10.688 1 95.31 30 ASN B C 1
ATOM 731 O O . ASN B 1 30 ? 15.805 -14.992 -11.781 1 95.31 30 ASN B O 1
ATOM 735 N N . GLY B 1 31 ? 15.453 -14 -9.898 1 95.69 31 GLY B N 1
ATOM 736 C CA . GLY B 1 31 ? 16.547 -13.07 -10.102 1 95.69 31 GLY B CA 1
ATOM 737 C C . GLY B 1 31 ? 16.109 -11.758 -10.734 1 95.69 31 GLY B C 1
ATOM 738 O O . GLY B 1 31 ? 16.906 -10.82 -10.844 1 95.69 31 GLY B O 1
ATOM 739 N N . ASN B 1 32 ? 14.836 -11.648 -11.148 1 96.12 32 ASN B N 1
ATOM 740 C CA . ASN B 1 32 ? 14.305 -10.422 -11.734 1 96.12 32 ASN B CA 1
ATOM 741 C C . ASN B 1 32 ? 13.859 -9.438 -10.664 1 96.12 32 ASN B C 1
ATOM 743 O O . ASN B 1 32 ? 13.859 -9.758 -9.477 1 96.12 32 ASN B O 1
ATOM 747 N N . GLN B 1 33 ? 13.625 -8.266 -11.148 1 96 33 GLN B N 1
ATOM 748 C CA . GLN B 1 33 ? 13.133 -7.223 -10.258 1 96 33 GLN B CA 1
ATOM 749 C C . GLN B 1 33 ? 11.734 -6.762 -10.68 1 96 33 GLN B C 1
ATOM 751 O O . GLN B 1 33 ? 11.406 -6.77 -11.867 1 96 33 GLN B O 1
ATOM 756 N N . ALA B 1 34 ? 10.914 -6.508 -9.719 1 96.12 34 ALA B N 1
ATOM 757 C CA . ALA B 1 34 ? 9.625 -5.844 -9.883 1 96.12 34 ALA B CA 1
ATOM 758 C C . ALA B 1 34 ? 9.508 -4.633 -8.961 1 96.12 34 ALA B C 1
ATOM 760 O O . ALA B 1 34 ? 10.469 -4.266 -8.281 1 96.12 34 ALA B O 1
ATOM 761 N N . ARG B 1 35 ? 8.5 -3.904 -9.141 1 97.5 35 ARG B N 1
ATOM 762 C CA . ARG B 1 35 ? 8.289 -2.742 -8.289 1 97.5 35 ARG B CA 1
ATOM 763 C C . ARG B 1 35 ? 6.816 -2.57 -7.945 1 97.5 35 ARG B C 1
ATOM 765 O O . ARG B 1 35 ? 5.945 -3.037 -8.68 1 97.5 35 ARG B O 1
ATOM 772 N N . VAL B 1 36 ? 6.586 -2.025 -6.82 1 97.31 36 VAL B N 1
ATOM 773 C CA . VAL B 1 36 ? 5.25 -1.558 -6.465 1 97.31 36 VAL B CA 1
ATOM 774 C C . VAL B 1 36 ? 5.145 -0.055 -6.715 1 97.31 36 VAL B C 1
ATOM 776 O O . VAL B 1 36 ? 5.84 0.737 -6.074 1 97.31 36 VAL B O 1
ATOM 779 N N . THR B 1 37 ? 4.289 0.324 -7.664 1 97.19 37 THR B N 1
ATOM 780 C CA . THR B 1 37 ? 4.035 1.743 -7.891 1 97.19 37 THR B CA 1
ATOM 781 C C . THR B 1 37 ? 3.219 2.336 -6.746 1 97.19 37 THR B C 1
ATOM 783 O O . THR B 1 37 ? 2.195 1.775 -6.352 1 97.19 37 THR B O 1
ATOM 786 N N . MET B 1 38 ? 3.701 3.451 -6.238 1 97.56 38 MET B N 1
ATOM 787 C CA . MET B 1 38 ? 3.041 4.105 -5.109 1 97.56 38 MET B CA 1
ATOM 788 C C . MET B 1 38 ? 2.129 5.23 -5.594 1 97.56 38 MET B C 1
ATOM 790 O O . MET B 1 38 ? 2.439 5.91 -6.574 1 97.56 38 MET B O 1
ATOM 794 N N . HIS B 1 39 ? 1.041 5.422 -4.879 1 96.69 39 HIS B N 1
ATOM 795 C CA . HIS B 1 39 ? 0.043 6.445 -5.18 1 96.69 39 HIS B CA 1
ATOM 796 C C . HIS B 1 39 ? -0.198 7.348 -3.975 1 96.69 39 HIS B C 1
ATOM 798 O O . HIS B 1 39 ? 0.13 6.984 -2.844 1 96.69 39 HIS B O 1
ATOM 804 N N . VAL B 1 40 ? -0.761 8.531 -4.27 1 96.12 40 VAL B N 1
ATOM 805 C CA . VAL B 1 40 ? -1.001 9.516 -3.221 1 96.12 40 VAL B CA 1
ATOM 806 C C . VAL B 1 40 ? -2.475 9.914 -3.213 1 96.12 40 VAL B C 1
ATOM 808 O O . VAL B 1 40 ? -3.053 10.203 -4.266 1 96.12 40 VAL B O 1
ATOM 811 N N . LEU B 1 41 ? -3.098 9.844 -2.039 1 95.06 41 LEU B N 1
ATOM 812 C CA . LEU B 1 41 ? -4.438 10.367 -1.789 1 95.06 41 LEU B CA 1
ATOM 813 C C . LEU B 1 41 ? -4.398 11.484 -0.755 1 95.06 41 LEU B C 1
ATOM 815 O O . LEU B 1 41 ? -3.697 11.383 0.254 1 95.06 41 LEU B O 1
ATOM 819 N N . GLU B 1 42 ? -5.145 12.555 -1.084 1 93.62 42 GLU B N 1
ATOM 820 C CA . GLU B 1 42 ? -5.184 13.68 -0.155 1 93.62 42 GLU B CA 1
ATOM 821 C C . GLU B 1 42 ? -6.621 14.023 0.231 1 93.62 42 GLU B C 1
ATOM 823 O O . GLU B 1 42 ? -7.535 13.898 -0.583 1 93.62 42 GLU B O 1
ATOM 828 N N . GLY B 1 43 ? -6.812 14.43 1.509 1 93.81 43 GLY B N 1
ATOM 829 C CA . GLY B 1 43 ? -8.117 14.844 1.989 1 93.81 43 GLY B CA 1
ATOM 830 C C . GLY B 1 43 ? -8.32 14.594 3.471 1 93.81 43 GLY B C 1
ATOM 831 O O . GLY B 1 43 ? -7.352 14.398 4.211 1 93.81 43 GLY B O 1
ATOM 832 N N . SER B 1 44 ? -9.523 14.781 3.885 1 91.31 44 SER B N 1
ATOM 833 C CA . SER B 1 44 ? -9.852 14.375 5.25 1 91.31 44 SER B CA 1
ATOM 834 C C . SER B 1 44 ? -9.742 12.859 5.414 1 91.31 44 SER B C 1
ATOM 836 O O . SER B 1 44 ? -9.672 12.125 4.43 1 91.31 44 SER B O 1
ATOM 838 N N . ARG B 1 45 ? -9.695 12.492 6.637 1 88.88 45 ARG B N 1
ATOM 839 C CA . ARG B 1 45 ? -9.625 11.062 6.918 1 88.88 45 ARG B CA 1
ATOM 840 C C . ARG B 1 45 ? -10.758 10.312 6.23 1 88.88 45 ARG B C 1
ATOM 842 O O . ARG B 1 45 ? -10.539 9.273 5.609 1 88.88 45 ARG B O 1
ATOM 849 N N . GLU B 1 46 ? -11.938 10.883 6.414 1 90.75 46 GLU B N 1
ATOM 850 C CA . GLU B 1 46 ? -13.109 10.242 5.816 1 90.75 46 GLU B CA 1
ATOM 851 C C . GLU B 1 46 ? -12.984 10.18 4.297 1 90.75 46 GLU B C 1
ATOM 853 O O . GLU B 1 46 ? -13.352 9.18 3.678 1 90.75 46 GLU B O 1
ATOM 858 N N . GLN B 1 47 ? -12.484 11.211 3.77 1 94 47 GLN B N 1
ATOM 859 C CA . GLN B 1 47 ? -12.297 11.273 2.324 1 94 47 GLN B CA 1
ATOM 860 C C . GLN B 1 47 ? -11.258 10.266 1.857 1 94 47 GLN B C 1
ATOM 862 O O . GLN B 1 47 ? -11.453 9.586 0.848 1 94 47 GLN B O 1
ATOM 867 N N . ILE B 1 48 ? -10.164 10.203 2.555 1 94.25 48 ILE B N 1
ATOM 868 C CA . ILE B 1 48 ? -9.07 9.297 2.203 1 94.25 48 ILE B CA 1
ATOM 869 C C . ILE B 1 48 ? -9.555 7.848 2.299 1 94.25 48 ILE B C 1
ATOM 871 O O . ILE B 1 48 ? -9.289 7.039 1.408 1 94.25 48 ILE B O 1
ATOM 875 N N . GLU B 1 49 ? -10.25 7.562 3.338 1 92.5 49 GLU B N 1
ATOM 876 C CA . GLU B 1 49 ? -10.766 6.207 3.504 1 92.5 49 GLU B CA 1
ATOM 877 C C . GLU B 1 49 ? -11.711 5.836 2.365 1 92.5 49 GLU B C 1
ATOM 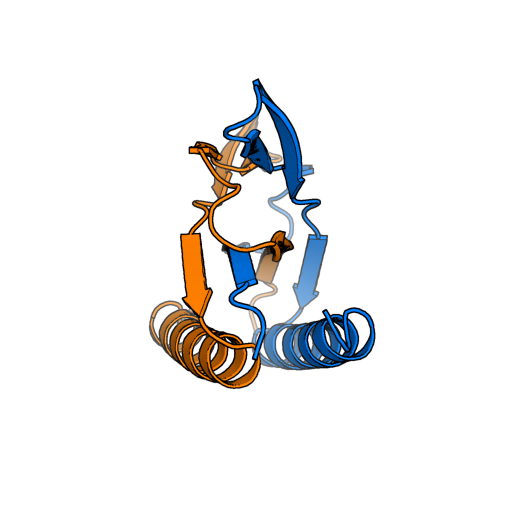879 O O . GLU B 1 49 ? -11.641 4.73 1.827 1 92.5 49 GLU B O 1
ATOM 884 N N . ALA B 1 50 ? -12.586 6.746 2.018 1 93.94 50 ALA B N 1
ATOM 885 C CA . ALA B 1 50 ? -13.531 6.5 0.933 1 93.94 50 ALA B CA 1
ATOM 886 C C . ALA B 1 50 ? -12.805 6.297 -0.393 1 93.94 50 ALA B C 1
ATOM 888 O O . ALA B 1 50 ? -13.125 5.371 -1.146 1 93.94 50 ALA B O 1
ATOM 889 N N . GLN B 1 51 ? -11.828 7.117 -0.656 1 95.75 51 GLN B N 1
ATOM 890 C CA . GLN B 1 51 ? -11.07 7.016 -1.898 1 95.75 51 GLN B CA 1
ATOM 891 C C . GLN B 1 51 ? -10.273 5.715 -1.951 1 95.75 51 GLN B C 1
ATOM 893 O O . GLN B 1 51 ? -10.195 5.074 -3.002 1 95.75 51 GLN B O 1
ATOM 898 N N . LEU B 1 52 ? -9.648 5.363 -0.849 1 95.12 52 LEU B N 1
ATOM 899 C CA . LEU B 1 52 ? -8.875 4.129 -0.779 1 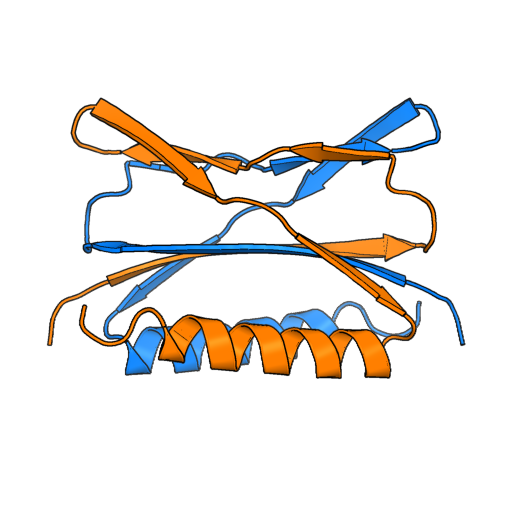95.12 52 LEU B CA 1
ATOM 900 C C . LEU B 1 52 ? -9.766 2.914 -1.038 1 95.12 52 LEU B C 1
ATOM 902 O O . LEU B 1 52 ? -9.383 2.008 -1.78 1 95.12 52 LEU B O 1
ATOM 906 N N . LYS B 1 53 ? -10.898 2.863 -0.454 1 93.12 53 LYS B N 1
ATOM 907 C CA . LYS B 1 53 ? -11.836 1.762 -0.666 1 93.12 53 LYS B CA 1
ATOM 908 C C . LYS B 1 53 ? -12.188 1.62 -2.143 1 93.12 53 LYS B C 1
ATOM 910 O O . LYS B 1 53 ? -12.234 0.507 -2.672 1 93.12 53 LYS B O 1
ATOM 915 N N . MET B 1 54 ? -12.422 2.711 -2.734 1 94.12 54 MET B N 1
ATOM 916 C CA . MET B 1 54 ? -12.727 2.693 -4.164 1 94.12 54 MET B CA 1
ATOM 917 C C . MET B 1 54 ? -11.547 2.15 -4.961 1 94.12 54 MET B C 1
ATOM 919 O O . MET B 1 54 ? -11.727 1.375 -5.902 1 94.12 54 MET B O 1
ATOM 923 N N . SER B 1 55 ? -10.414 2.578 -4.66 1 93.25 55 SER B N 1
ATOM 924 C CA . SER B 1 55 ? -9.203 2.133 -5.332 1 93.25 55 SER B CA 1
ATOM 925 C C . SER B 1 55 ? -8.984 0.636 -5.145 1 93.25 55 SER B C 1
ATOM 927 O O . SER B 1 55 ? -8.602 -0.064 -6.082 1 93.25 55 SER B O 1
ATOM 929 N N . LEU B 1 56 ? -9.258 0.166 -3.932 1 91.81 56 LEU B N 1
ATOM 930 C CA . LEU B 1 56 ? -9.086 -1.249 -3.617 1 91.81 56 LEU B CA 1
ATOM 931 C C . LEU B 1 56 ? -10.094 -2.098 -4.383 1 91.81 56 LEU B C 1
ATOM 933 O O . LEU B 1 56 ? -9.75 -3.168 -4.895 1 91.81 56 LEU B O 1
ATOM 937 N N . ASP B 1 57 ? -11.281 -1.652 -4.41 1 89.5 57 ASP B N 1
ATOM 938 C CA . ASP B 1 57 ? -12.297 -2.361 -5.18 1 89.5 57 ASP B CA 1
ATOM 939 C C . ASP B 1 57 ? -11.891 -2.486 -6.645 1 89.5 57 ASP B C 1
ATOM 941 O O . ASP B 1 57 ? -11.984 -3.566 -7.23 1 89.5 57 ASP B O 1
ATOM 945 N N . ALA B 1 58 ? -11.445 -1.405 -7.207 1 89.56 58 ALA B N 1
ATOM 946 C CA . ALA B 1 58 ? -11.016 -1.396 -8.602 1 89.56 58 ALA B CA 1
ATOM 947 C C . ALA B 1 58 ? -9.82 -2.318 -8.82 1 89.56 58 ALA B C 1
ATOM 949 O O . ALA B 1 58 ? -9.742 -3.02 -9.828 1 89.56 58 ALA B O 1
ATOM 950 N N . PHE B 1 59 ? -8.945 -2.336 -7.961 1 91.25 59 PHE B N 1
ATOM 951 C CA . PHE B 1 59 ? -7.746 -3.158 -8.016 1 91.25 59 PHE B CA 1
ATOM 952 C C . PHE B 1 59 ? -8.102 -4.637 -8.109 1 91.25 59 PHE B C 1
ATOM 954 O O . PHE B 1 59 ? -7.602 -5.348 -8.984 1 91.25 59 PHE B O 1
ATOM 961 N N . PHE B 1 60 ? -8.938 -5.168 -7.297 1 89.19 60 PHE B N 1
ATOM 962 C CA . PHE B 1 60 ? -9.266 -6.586 -7.273 1 89.19 60 PHE B CA 1
ATOM 963 C C . PHE B 1 60 ? -10.188 -6.945 -8.43 1 89.19 60 PHE B C 1
ATOM 965 O O . PHE B 1 60 ? -10.227 -8.102 -8.867 1 89.19 60 PHE B O 1
ATOM 972 N N . ASP B 1 61 ? -10.828 -5.883 -8.875 1 84.88 61 ASP B N 1
ATOM 973 C CA . ASP B 1 61 ? -11.648 -6.113 -10.055 1 84.88 61 ASP B CA 1
ATOM 974 C C . ASP B 1 61 ? -10.781 -6.301 -11.297 1 84.88 61 ASP B C 1
ATOM 976 O O . ASP B 1 61 ? -11.141 -7.059 -12.203 1 84.88 61 ASP B O 1
ATOM 980 N N . PHE B 1 62 ? -9.82 -5.484 -11.383 1 77.56 62 PHE B N 1
ATOM 981 C CA . PHE B 1 62 ? -8.961 -5.496 -12.562 1 77.56 62 PHE B CA 1
ATOM 982 C C . PHE B 1 62 ? -7.988 -6.668 -12.508 1 77.56 62 PHE B C 1
ATOM 984 O O . PHE B 1 62 ? -7.477 -7.105 -13.547 1 77.56 62 PHE B O 1
ATOM 991 N N . TYR B 1 63 ? -7.504 -7.141 -11.438 1 63.94 63 TYR B N 1
ATOM 992 C CA . TYR B 1 63 ? -6.684 -8.344 -11.328 1 63.94 63 TYR B CA 1
ATOM 993 C C . TYR B 1 63 ? -7.535 -9.555 -10.977 1 63.94 63 TYR B C 1
ATOM 995 O O . TYR B 1 63 ? -7.422 -10.109 -9.883 1 63.94 63 TYR B O 1
ATOM 1003 N N . PRO B 1 64 ? -8.609 -9.805 -11.812 1 48.69 64 PRO B N 1
ATOM 1004 C CA . PRO B 1 64 ? -9.492 -10.938 -11.547 1 48.69 64 PRO B CA 1
ATOM 1005 C C . PRO B 1 64 ? -8.734 -12.258 -11.375 1 48.69 64 PRO B C 1
ATOM 1007 O O . PRO B 1 64 ? -9.102 -13.078 -10.539 1 48.69 64 PRO B O 1
ATOM 1010 N N . GLU B 1 65 ? -8.391 -12.773 -12.648 1 46.62 65 GLU B N 1
ATOM 1011 C CA . GLU B 1 65 ? -8.039 -14.172 -12.898 1 46.62 65 GLU B CA 1
ATOM 1012 C C . GLU B 1 65 ? -6.625 -14.477 -12.414 1 46.62 65 GLU B C 1
ATOM 1014 O O . GLU B 1 65 ? -6.109 -15.578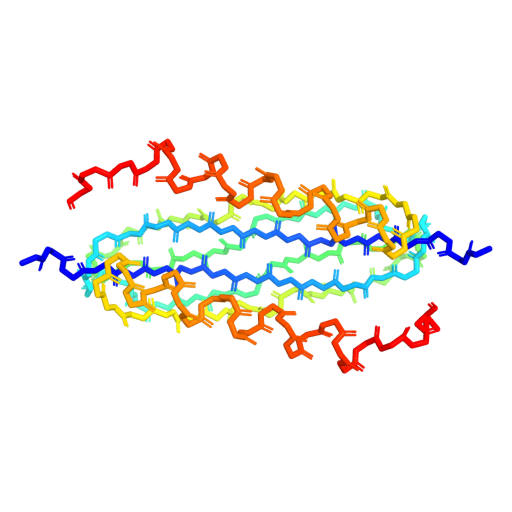 -12.633 1 46.62 65 GLU B O 1
ATOM 1019 N N . ILE B 1 66 ? -6.082 -13.859 -11.438 1 39.41 66 ILE B N 1
ATOM 1020 C CA . ILE B 1 66 ? -5.141 -14.938 -11.18 1 39.41 66 ILE B CA 1
ATOM 1021 C C . ILE B 1 66 ? -5.867 -16.109 -10.523 1 39.41 66 ILE B C 1
ATOM 1023 O O . ILE B 1 66 ? -6.742 -15.906 -9.672 1 39.41 66 ILE B O 1
#